Protein AF-A0A846VJ02-F1 (afdb_monomer_lite)

pLDDT: mean 79.22, std 6.2, range [61.31, 88.38]

Structure (mmCIF, N/CA/C/O backbone):
data_AF-A0A846VJ02-F1
#
_entry.id   AF-A0A846VJ02-F1
#
loop_
_atom_site.group_PDB
_atom_site.id
_atom_site.type_symbol
_atom_site.label_atom_id
_atom_site.label_alt_id
_atom_site.label_comp_id
_atom_site.label_asym_id
_atom_site.label_entity_id
_atom_site.label_seq_id
_atom_site.pdbx_PDB_ins_code
_atom_site.Cartn_x
_atom_site.Cartn_y
_atom_site.Cartn_z
_atom_site.occupancy
_atom_site.B_iso_or_equiv
_atom_site.auth_seq_id
_atom_site.auth_comp_id
_atom_site.auth_asym_id
_atom_site.auth_atom_id
_atom_site.pdbx_PDB_model_num
ATOM 1 N N . MET A 1 1 ? -14.671 4.725 29.534 1.00 62.34 1 MET A N 1
ATOM 2 C CA . MET A 1 1 ? -13.826 5.639 28.725 1.00 62.34 1 MET A CA 1
ATOM 3 C C . MET A 1 1 ? -12.817 4.898 27.844 1.00 62.34 1 MET A C 1
ATOM 5 O O . MET A 1 1 ? -12.713 5.271 26.685 1.00 62.34 1 MET A O 1
ATOM 9 N N . ALA A 1 2 ? -12.154 3.836 28.327 1.00 66.12 2 ALA A N 1
ATOM 10 C CA . ALA A 1 2 ? -11.119 3.094 27.585 1.00 66.12 2 ALA A CA 1
ATOM 11 C C . ALA A 1 2 ? -11.532 2.597 26.179 1.00 66.12 2 ALA A C 1
ATOM 13 O O . ALA A 1 2 ? -10.801 2.810 25.221 1.00 66.12 2 ALA A O 1
ATOM 14 N N . PHE A 1 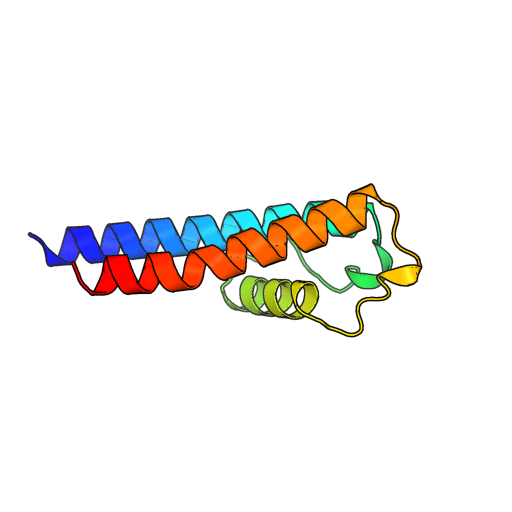3 ? -12.740 2.045 26.012 1.00 72.88 3 PHE A N 1
ATOM 15 C CA . PHE A 1 3 ? -13.210 1.530 24.713 1.00 72.88 3 PHE A CA 1
ATOM 16 C C . PHE A 1 3 ? -13.230 2.583 23.586 1.00 72.88 3 PHE A C 1
ATOM 18 O O . PHE A 1 3 ? -12.860 2.293 22.453 1.00 72.88 3 PHE A O 1
ATOM 25 N N . LYS A 1 4 ? -13.617 3.830 23.895 1.00 81.00 4 LYS A N 1
ATOM 26 C CA . LYS A 1 4 ? -13.650 4.918 22.900 1.00 81.00 4 LYS A CA 1
ATOM 27 C C . LYS A 1 4 ? -12.242 5.314 22.449 1.00 81.00 4 LYS A C 1
ATOM 29 O O . LYS A 1 4 ? -12.055 5.659 21.288 1.00 81.00 4 LYS A O 1
ATOM 34 N N . LEU A 1 5 ? -11.269 5.243 23.359 1.00 81.19 5 LEU A N 1
ATOM 35 C CA . LEU A 1 5 ? -9.868 5.533 23.067 1.00 81.19 5 LEU A CA 1
ATOM 36 C C . LEU A 1 5 ? -9.259 4.451 22.167 1.00 81.19 5 LEU A C 1
ATOM 38 O O . LEU A 1 5 ? -8.648 4.785 21.159 1.00 81.19 5 LEU A O 1
ATOM 42 N N . VAL A 1 6 ? -9.501 3.172 22.471 1.00 80.25 6 VAL A N 1
ATOM 43 C CA . VAL A 1 6 ? -9.050 2.047 21.632 1.00 80.25 6 VAL A CA 1
ATOM 44 C C . VAL A 1 6 ? -9.657 2.138 20.231 1.00 80.25 6 VAL A C 1
ATOM 46 O O . VAL A 1 6 ? -8.931 2.081 19.241 1.00 80.25 6 VAL A O 1
ATOM 49 N N . ALA A 1 7 ? -10.968 2.378 20.127 1.00 81.62 7 ALA A N 1
ATOM 50 C CA . ALA A 1 7 ? -11.638 2.546 18.838 1.00 81.62 7 ALA A CA 1
ATOM 51 C C . ALA A 1 7 ? -11.072 3.728 18.025 1.00 81.62 7 ALA A C 1
ATOM 53 O O . ALA A 1 7 ? -10.910 3.619 16.809 1.00 81.62 7 ALA A O 1
ATOM 54 N N . LEU A 1 8 ? -10.722 4.838 18.685 1.00 85.06 8 LEU A N 1
ATOM 55 C CA . LEU A 1 8 ? -10.086 5.988 18.041 1.00 85.06 8 LEU A CA 1
ATOM 56 C C . LEU A 1 8 ? -8.676 5.655 17.535 1.00 85.06 8 LEU A C 1
ATOM 58 O O . LEU A 1 8 ? -8.346 5.987 16.399 1.00 85.06 8 LEU A O 1
ATOM 62 N N . ILE A 1 9 ? -7.861 4.974 18.344 1.00 82.62 9 ILE A N 1
ATOM 63 C CA . ILE A 1 9 ? -6.509 4.544 17.958 1.00 82.62 9 ILE A CA 1
ATOM 64 C C . ILE A 1 9 ? -6.578 3.597 16.755 1.00 82.62 9 ILE A C 1
ATOM 66 O O . ILE A 1 9 ? -5.837 3.782 15.791 1.00 82.62 9 ILE A O 1
ATOM 70 N N . MET A 1 10 ? -7.515 2.643 16.756 1.00 81.12 10 MET A N 1
ATOM 71 C CA . MET A 1 10 ? -7.747 1.757 15.612 1.00 81.12 10 MET A CA 1
ATOM 72 C C . MET A 1 10 ? -8.167 2.528 14.361 1.00 81.12 10 MET A C 1
ATOM 74 O O . MET A 1 10 ? -7.657 2.255 13.275 1.00 81.12 10 MET A O 1
ATOM 78 N N . ALA A 1 11 ? -9.070 3.501 14.497 1.00 82.81 11 ALA A N 1
ATOM 79 C CA . ALA A 1 11 ? -9.516 4.318 13.375 1.00 82.81 11 ALA A CA 1
ATOM 80 C C . ALA A 1 11 ? -8.361 5.140 12.779 1.00 82.81 11 ALA A C 1
ATOM 82 O O . ALA A 1 11 ? -8.158 5.118 11.566 1.00 82.81 11 ALA A O 1
ATOM 83 N N . ILE A 1 12 ? -7.561 5.807 13.621 1.00 85.19 12 ILE A N 1
ATOM 84 C CA . ILE A 1 12 ? -6.370 6.560 13.193 1.00 85.19 12 ILE A CA 1
ATOM 85 C C . ILE A 1 12 ? -5.368 5.630 12.514 1.00 85.19 12 ILE A C 1
ATOM 87 O O . ILE A 1 12 ? -4.825 5.969 11.462 1.00 85.19 12 ILE A O 1
ATOM 91 N N . TYR A 1 13 ? -5.146 4.448 13.084 1.00 82.62 13 TYR A N 1
ATOM 92 C CA . TYR A 1 13 ? -4.249 3.450 12.524 1.00 82.62 13 TYR A CA 1
ATOM 93 C C . TYR A 1 13 ? -4.712 3.010 11.129 1.00 82.62 13 TYR A C 1
ATOM 95 O O . 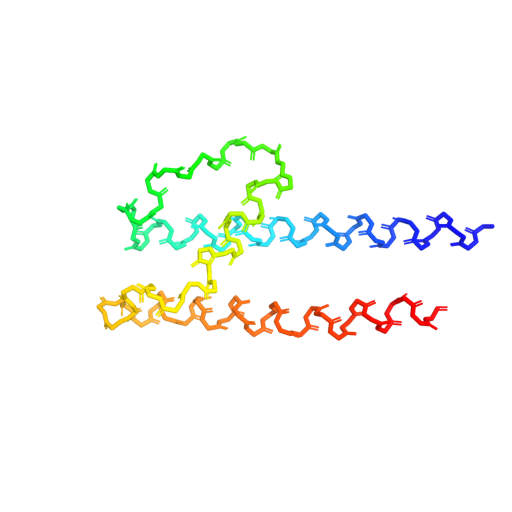TYR A 1 13 ? -3.944 3.123 10.176 1.00 82.62 13 TYR A O 1
ATOM 103 N N . ILE A 1 14 ? -5.976 2.600 10.970 1.00 82.00 14 ILE A N 1
ATOM 104 C CA . ILE A 1 14 ? -6.542 2.172 9.680 1.00 82.00 14 ILE A CA 1
ATOM 105 C C . ILE A 1 14 ? -6.468 3.302 8.644 1.00 82.00 14 ILE A C 1
ATOM 107 O O . ILE A 1 14 ? -6.065 3.066 7.504 1.00 82.00 14 ILE A O 1
ATOM 111 N N . LEU A 1 15 ? -6.812 4.535 9.027 1.00 84.81 15 LEU A N 1
ATOM 112 C CA . LEU A 1 15 ? -6.739 5.694 8.133 1.00 84.81 15 LEU A CA 1
ATOM 113 C C . LEU A 1 15 ? -5.298 6.009 7.716 1.00 84.81 15 LEU A C 1
ATOM 115 O O . LEU A 1 15 ? -5.049 6.298 6.546 1.00 84.81 15 LEU A O 1
ATOM 119 N N . SER A 1 16 ? -4.343 5.894 8.639 1.00 84.00 16 SER A N 1
ATOM 120 C CA . SER A 1 16 ? -2.918 6.085 8.350 1.00 84.00 16 SER A CA 1
ATOM 121 C C . SER A 1 16 ? -2.404 5.020 7.379 1.00 84.00 16 SER A C 1
ATOM 123 O O . SER A 1 16 ? -1.706 5.352 6.421 1.00 84.00 16 SER A O 1
ATOM 125 N N . GLN A 1 17 ? -2.815 3.758 7.559 1.00 82.06 17 GLN A N 1
ATOM 126 C CA . GLN A 1 17 ? -2.512 2.678 6.615 1.00 82.06 17 GLN A CA 1
ATOM 127 C C . GLN A 1 17 ? -3.091 2.951 5.234 1.00 82.06 17 GLN A C 1
ATOM 129 O O . GLN A 1 17 ? -2.397 2.838 4.221 1.00 82.06 17 GLN A O 1
ATOM 134 N N . HIS A 1 18 ? -4.360 3.350 5.183 1.00 83.31 18 HIS A N 1
ATOM 135 C CA . HIS A 1 18 ? -5.044 3.688 3.944 1.00 83.31 18 HIS A CA 1
ATOM 136 C C . HIS A 1 18 ? -4.308 4.805 3.188 1.00 83.31 18 HIS A C 1
ATOM 138 O O . HIS A 1 18 ? -3.949 4.632 2.020 1.00 83.31 18 HIS A O 1
ATOM 144 N N . ALA A 1 19 ? -3.997 5.907 3.877 1.00 84.19 19 ALA A N 1
ATOM 145 C CA . ALA A 1 19 ? -3.284 7.046 3.309 1.00 84.19 19 ALA A CA 1
ATOM 146 C C . ALA A 1 19 ? -1.877 6.670 2.817 1.00 84.19 19 ALA A C 1
ATOM 148 O O . ALA A 1 19 ? -1.505 7.023 1.695 1.00 84.19 19 ALA A O 1
ATOM 149 N N . PHE A 1 20 ? -1.116 5.909 3.610 1.00 86.38 20 PHE A N 1
ATOM 150 C CA . PHE A 1 20 ? 0.221 5.445 3.232 1.00 86.38 20 PHE A CA 1
ATOM 151 C C . PHE A 1 20 ? 0.185 4.570 1.974 1.00 86.38 20 PHE A C 1
ATOM 153 O O . PHE A 1 20 ? 0.968 4.764 1.047 1.00 86.38 20 PHE A O 1
ATOM 160 N N . THR A 1 21 ? -0.773 3.650 1.901 1.00 84.56 21 THR A N 1
ATOM 161 C CA . THR A 1 21 ? -0.938 2.737 0.762 1.00 84.56 21 THR A CA 1
ATOM 162 C C . THR A 1 21 ? -1.226 3.489 -0.528 1.00 84.56 21 THR A C 1
ATOM 164 O O . THR A 1 21 ? -0.598 3.229 -1.555 1.00 84.56 21 THR A O 1
ATOM 167 N N . ILE A 1 22 ? -2.150 4.452 -0.470 1.00 85.38 22 ILE A N 1
ATOM 168 C CA . ILE A 1 22 ? -2.474 5.310 -1.611 1.00 85.38 22 ILE A CA 1
ATOM 169 C C . ILE A 1 22 ? -1.255 6.137 -2.011 1.00 85.38 22 ILE A C 1
ATOM 171 O O . ILE A 1 22 ? -0.959 6.247 -3.199 1.00 85.38 22 ILE A O 1
ATOM 175 N N . PHE A 1 23 ? -0.529 6.700 -1.043 1.00 87.62 23 PHE A N 1
ATOM 176 C CA . PHE A 1 23 ? 0.674 7.481 -1.309 1.00 87.62 23 PHE A CA 1
ATOM 177 C C . PHE A 1 23 ? 1.742 6.660 -2.042 1.00 87.62 23 PHE A C 1
ATOM 179 O O . PHE A 1 23 ? 2.229 7.090 -3.090 1.00 87.62 23 PHE A O 1
ATOM 186 N N . VAL A 1 24 ? 2.076 5.472 -1.529 1.00 86.62 24 VAL A N 1
ATOM 187 C CA . VAL A 1 24 ? 3.061 4.574 -2.146 1.00 86.62 24 VAL A CA 1
ATOM 188 C C . VAL A 1 24 ? 2.611 4.193 -3.550 1.00 86.62 24 VAL A C 1
ATOM 190 O O . VAL A 1 24 ? 3.378 4.359 -4.495 1.00 86.62 24 VAL A O 1
ATOM 193 N N . ALA A 1 25 ? 1.364 3.752 -3.715 1.00 84.75 25 ALA A N 1
ATOM 194 C CA . ALA A 1 25 ? 0.854 3.327 -5.011 1.00 84.75 25 ALA A CA 1
ATOM 195 C C . ALA A 1 25 ? 0.817 4.468 -6.039 1.00 84.75 25 ALA A C 1
ATOM 197 O O . ALA A 1 25 ? 1.244 4.272 -7.172 1.00 84.75 25 ALA A O 1
ATOM 198 N N . ARG A 1 26 ? 0.408 5.684 -5.644 1.00 87.06 26 ARG A N 1
ATOM 199 C CA . ARG A 1 26 ? 0.487 6.883 -6.503 1.00 87.06 26 ARG A CA 1
ATOM 200 C C . ARG A 1 26 ? 1.919 7.231 -6.875 1.00 87.06 26 ARG A C 1
ATOM 202 O O . ARG A 1 26 ? 2.167 7.799 -7.934 1.00 87.06 26 ARG A O 1
ATOM 209 N N . ARG A 1 27 ? 2.878 6.966 -5.988 1.00 88.38 27 ARG A N 1
ATOM 210 C CA . ARG A 1 27 ? 4.285 7.210 -6.294 1.00 88.38 27 ARG A CA 1
ATOM 211 C C . ARG A 1 27 ? 4.834 6.143 -7.234 1.00 88.38 27 ARG A C 1
ATOM 213 O O . ARG A 1 27 ? 5.551 6.493 -8.160 1.00 88.38 27 ARG A O 1
ATOM 220 N N . MET A 1 28 ? 4.446 4.884 -7.054 1.00 84.00 28 MET A N 1
ATOM 221 C CA . MET A 1 28 ? 4.804 3.770 -7.934 1.00 84.00 28 MET A CA 1
ATOM 222 C C . MET A 1 28 ? 4.160 3.876 -9.317 1.00 84.00 28 MET A C 1
ATOM 224 O O . MET A 1 28 ? 4.832 3.593 -10.302 1.00 84.00 28 MET A O 1
ATOM 228 N N . SER A 1 29 ? 2.933 4.392 -9.423 1.00 87.12 29 SER A N 1
ATOM 229 C CA . SER A 1 29 ? 2.276 4.637 -10.714 1.00 87.12 29 SER A CA 1
ATOM 230 C C . SER A 1 29 ? 2.985 5.691 -11.565 1.00 87.12 29 SER A C 1
ATOM 232 O O . SER A 1 29 ? 2.807 5.716 -12.776 1.00 87.12 29 SER A O 1
ATOM 234 N N . ARG A 1 30 ? 3.815 6.556 -10.963 1.00 86.94 30 ARG A N 1
ATOM 235 C CA . ARG A 1 30 ? 4.696 7.462 -11.722 1.00 86.94 30 ARG A CA 1
ATOM 236 C C . ARG A 1 30 ? 5.883 6.735 -12.347 1.00 86.94 30 ARG A C 1
ATOM 238 O O . ARG A 1 30 ? 6.415 7.218 -13.337 1.00 86.94 30 ARG A O 1
ATOM 245 N N . TYR A 1 31 ? 6.312 5.621 -11.756 1.00 83.69 31 TYR A N 1
ATOM 246 C CA . TYR A 1 31 ? 7.409 4.806 -12.274 1.00 83.69 31 TYR A CA 1
ATOM 247 C C . TYR A 1 31 ? 6.915 3.739 -13.263 1.00 83.69 31 TYR A C 1
ATOM 249 O O . TYR A 1 31 ? 7.612 3.471 -14.234 1.00 83.69 31 TYR A O 1
ATOM 257 N N . ASP A 1 32 ? 5.723 3.172 -13.048 1.00 81.31 32 ASP A N 1
ATOM 258 C CA . ASP A 1 32 ? 5.094 2.191 -13.944 1.00 81.31 32 ASP A CA 1
ATOM 259 C C . ASP A 1 32 ? 3.588 2.481 -14.124 1.00 81.31 32 ASP A C 1
ATOM 261 O O . ASP A 1 32 ? 2.739 1.858 -13.486 1.00 81.31 32 ASP A O 1
ATOM 265 N N . PRO A 1 33 ? 3.211 3.451 -14.972 1.00 82.69 33 PRO A N 1
ATOM 266 C CA . PRO A 1 33 ? 1.807 3.812 -15.161 1.00 82.69 33 PRO A CA 1
ATOM 267 C C . PRO A 1 33 ? 0.978 2.683 -15.784 1.00 82.69 33 PRO A C 1
ATOM 269 O O . PRO A 1 33 ? -0.222 2.601 -15.529 1.00 82.69 33 PRO A O 1
ATOM 272 N N . ASN A 1 34 ? 1.599 1.790 -16.559 1.00 84.31 34 ASN A N 1
ATOM 273 C CA . ASN A 1 34 ? 0.902 0.697 -17.234 1.00 84.31 34 ASN A CA 1
ATOM 274 C C . ASN A 1 34 ? 0.411 -0.361 -16.246 1.00 84.31 34 ASN A C 1
ATOM 276 O O . ASN A 1 34 ? -0.709 -0.848 -16.392 1.00 84.31 34 ASN A O 1
ATOM 280 N N . TYR A 1 35 ? 1.211 -0.684 -15.228 1.00 81.12 35 TYR A N 1
ATOM 281 C CA . TYR A 1 35 ? 0.816 -1.630 -14.184 1.00 81.12 35 TYR A CA 1
ATOM 282 C C . TYR A 1 35 ? -0.321 -1.093 -13.297 1.00 81.12 35 TYR A C 1
ATOM 284 O O . TYR A 1 35 ? -1.181 -1.849 -12.849 1.00 81.12 35 TYR A O 1
ATOM 292 N N . PHE A 1 36 ? -0.369 0.225 -13.075 1.00 81.94 36 PHE A N 1
ATOM 293 C CA . PHE A 1 36 ? -1.377 0.876 -12.226 1.00 81.94 36 PHE A CA 1
ATOM 294 C C . PHE A 1 36 ? -2.544 1.512 -13.004 1.00 81.94 36 PHE A C 1
ATOM 296 O O . PHE A 1 36 ? -3.374 2.186 -12.396 1.00 81.94 36 PHE A O 1
ATOM 303 N N . LYS A 1 37 ? -2.651 1.304 -14.323 1.00 80.75 37 LYS A N 1
ATOM 304 C CA . LYS A 1 37 ? -3.658 1.966 -15.178 1.00 80.75 37 LYS A CA 1
ATOM 305 C C . LYS A 1 37 ? -5.113 1.700 -14.762 1.00 80.75 37 LYS A C 1
ATOM 307 O O . LYS A 1 37 ? -5.967 2.560 -14.936 1.00 80.75 37 LYS A O 1
ATOM 312 N N . ASP A 1 38 ? -5.376 0.532 -14.173 1.00 80.12 38 ASP A N 1
ATOM 313 C CA . ASP A 1 38 ? -6.715 0.091 -13.750 1.00 80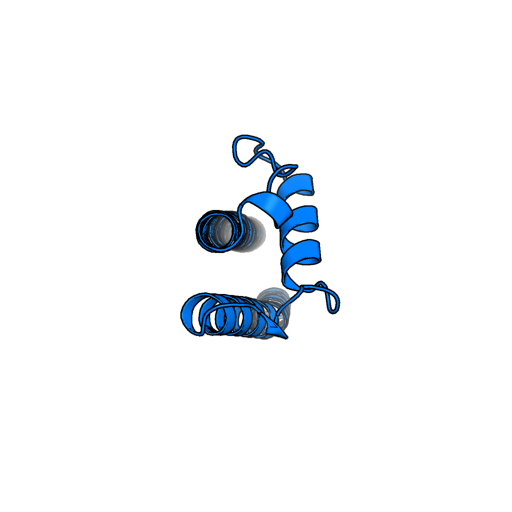.12 38 ASP A CA 1
ATOM 314 C C . ASP A 1 38 ? -7.036 0.473 -12.292 1.00 80.12 38 ASP A C 1
ATOM 316 O O . ASP A 1 38 ? -8.012 -0.009 -11.697 1.00 80.12 38 ASP A O 1
ATOM 320 N N . VAL A 1 39 ? -6.178 1.293 -11.678 1.00 82.38 39 VAL A N 1
ATOM 321 C CA . VAL A 1 39 ? -6.326 1.773 -10.308 1.00 82.38 39 VAL A CA 1
ATOM 322 C C . VAL A 1 39 ? -6.937 3.166 -10.320 1.00 82.38 39 VAL A C 1
ATOM 324 O O . VAL A 1 39 ? -6.275 4.162 -10.604 1.00 82.38 39 VAL A O 1
ATOM 327 N N . ASP A 1 40 ? -8.202 3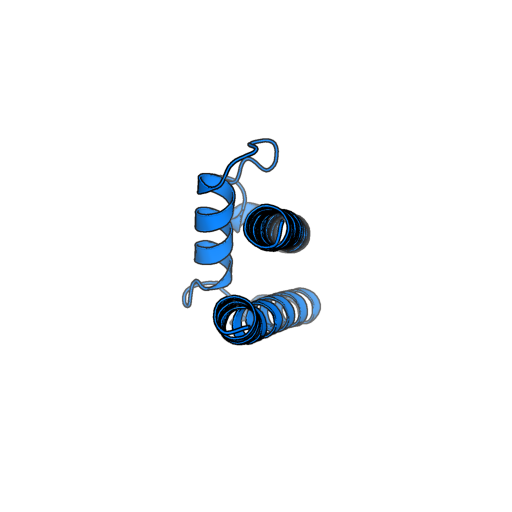.247 -9.923 1.00 82.50 40 ASP A N 1
ATOM 328 C CA . ASP A 1 40 ? -8.844 4.525 -9.654 1.00 82.50 40 ASP A CA 1
ATOM 329 C C . ASP A 1 40 ? -8.436 5.055 -8.269 1.00 82.50 40 ASP A C 1
ATOM 331 O O . ASP A 1 40 ? -9.018 4.711 -7.236 1.00 82.50 40 ASP A O 1
ATOM 335 N N . PHE A 1 41 ? -7.426 5.925 -8.259 1.00 77.75 41 PHE A N 1
ATOM 336 C CA . PHE A 1 41 ? -6.929 6.604 -7.060 1.00 77.75 41 PHE A CA 1
ATOM 337 C C . PHE A 1 41 ? -7.879 7.666 -6.485 1.00 77.75 41 PHE A C 1
ATOM 339 O O . PHE A 1 41 ? -7.537 8.266 -5.458 1.00 77.75 41 PHE A O 1
ATOM 346 N N . SER A 1 42 ? -8.996 7.959 -7.157 1.00 73.25 42 SER A N 1
ATOM 347 C CA . SER A 1 42 ? -10.052 8.839 -6.647 1.00 73.25 42 SER A CA 1
ATOM 348 C C . SER A 1 42 ? -11.096 8.076 -5.824 1.00 73.25 42 SER A C 1
ATOM 350 O O . SER A 1 42 ? -11.800 8.682 -5.017 1.00 73.25 42 SER A O 1
ATOM 352 N N . SER A 1 43 ? -11.139 6.744 -5.947 1.00 71.12 43 SER A N 1
ATOM 353 C CA . SER A 1 43 ? -12.017 5.901 -5.137 1.00 71.12 43 SER A CA 1
ATOM 354 C C . SER A 1 43 ? -11.561 5.864 -3.668 1.00 71.12 43 SER A C 1
ATOM 356 O O . SER A 1 43 ? -10.454 5.446 -3.338 1.00 71.12 43 SER A O 1
ATOM 358 N N . LEU A 1 44 ? -12.416 6.313 -2.746 1.00 64.56 44 LEU A N 1
ATOM 359 C CA . LEU A 1 44 ? -12.189 6.189 -1.303 1.00 64.56 44 LEU A CA 1
ATOM 360 C C . LEU A 1 44 ? -12.815 4.882 -0.818 1.00 64.56 44 LEU A C 1
ATOM 362 O O . LEU A 1 44 ? -14.033 4.713 -0.859 1.00 64.56 44 LEU A O 1
ATOM 366 N N . GLY A 1 45 ? -11.995 3.937 -0.356 1.00 72.94 45 GLY A N 1
ATOM 367 C CA . GLY A 1 45 ? -12.530 2.715 0.233 1.00 72.94 45 GLY A CA 1
ATOM 368 C C . GLY A 1 45 ? -11.512 1.634 0.573 1.00 72.94 45 GLY A C 1
ATOM 369 O O . GLY A 1 45 ? -10.445 1.513 -0.028 1.00 72.94 45 GLY A O 1
ATOM 370 N N . ILE A 1 46 ? -11.910 0.774 1.513 1.00 70.81 46 ILE A N 1
ATOM 371 C CA . ILE A 1 46 ? -11.155 -0.402 1.974 1.00 70.81 46 ILE A CA 1
ATOM 372 C C . ILE A 1 46 ? -10.791 -1.331 0.801 1.00 70.81 46 ILE A C 1
ATOM 374 O O . ILE A 1 46 ? -9.704 -1.905 0.770 1.00 70.81 46 ILE A O 1
ATOM 378 N N . ARG A 1 47 ? -11.663 -1.433 -0.212 1.00 79.00 47 ARG A N 1
ATOM 379 C CA . ARG A 1 47 ? -11.433 -2.256 -1.409 1.00 79.00 47 ARG A CA 1
ATOM 380 C C . ARG A 1 47 ? -10.246 -1.758 -2.247 1.00 79.00 47 ARG A C 1
ATOM 382 O O . ARG A 1 47 ? -9.470 -2.585 -2.720 1.00 79.00 47 ARG A O 1
ATOM 389 N N . LEU A 1 48 ? -10.077 -0.438 -2.388 1.00 81.38 48 LEU A N 1
ATOM 390 C CA . LEU A 1 48 ? -8.907 0.146 -3.051 1.00 81.38 48 LEU A CA 1
ATOM 391 C C . LEU A 1 48 ? -7.639 -0.187 -2.263 1.00 81.38 48 LEU A C 1
ATOM 393 O O . LEU A 1 48 ? -6.671 -0.653 -2.855 1.00 81.38 48 LEU A O 1
ATOM 397 N N . SER A 1 49 ? -7.666 -0.023 -0.936 1.00 78.69 49 SER A N 1
ATOM 398 C CA . SER A 1 49 ? -6.540 -0.406 -0.078 1.00 78.69 49 SER A CA 1
ATOM 399 C C . SER A 1 49 ? -6.139 -1.855 -0.275 1.00 78.69 49 SER A C 1
ATOM 401 O O . SER A 1 49 ? -4.991 -2.096 -0.609 1.00 78.69 49 SER A O 1
ATOM 403 N N . PHE A 1 50 ? -7.069 -2.807 -0.158 1.00 80.56 50 PHE A N 1
ATOM 404 C CA . PHE A 1 50 ? -6.750 -4.223 -0.358 1.00 80.56 50 PHE A CA 1
ATOM 405 C C . PHE A 1 50 ? -6.166 -4.505 -1.740 1.00 80.56 50 PHE A C 1
ATOM 407 O O . PHE A 1 50 ? -5.221 -5.284 -1.857 1.00 80.56 50 PHE A O 1
ATOM 414 N N . ARG A 1 51 ? -6.701 -3.866 -2.787 1.00 82.75 51 ARG A N 1
ATOM 415 C CA . ARG A 1 51 ? -6.179 -4.014 -4.148 1.00 82.75 51 ARG A CA 1
ATOM 416 C C . ARG A 1 51 ? -4.744 -3.503 -4.247 1.00 82.75 51 ARG A C 1
ATOM 418 O O . ARG A 1 51 ? -3.888 -4.218 -4.755 1.00 82.75 51 ARG A O 1
ATOM 425 N N . LEU A 1 52 ? -4.475 -2.313 -3.714 1.00 82.88 52 LEU A N 1
ATOM 426 C CA . LEU A 1 52 ? -3.144 -1.713 -3.700 1.00 82.88 52 LEU A CA 1
ATOM 427 C C . LEU A 1 52 ? -2.159 -2.521 -2.856 1.00 82.88 52 LEU A C 1
ATOM 429 O O . LEU A 1 52 ? -1.055 -2.789 -3.313 1.00 82.88 52 LEU A O 1
ATOM 433 N N . THR A 1 53 ? -2.555 -2.965 -1.664 1.00 82.44 53 THR A N 1
ATOM 434 C CA . THR A 1 53 ? -1.738 -3.848 -0.827 1.00 82.44 53 THR A CA 1
ATOM 435 C C . THR A 1 53 ? -1.410 -5.131 -1.585 1.00 82.44 53 THR A C 1
ATOM 437 O O . THR A 1 53 ? -0.245 -5.498 -1.678 1.00 82.44 53 THR A O 1
ATOM 440 N N . ARG A 1 54 ? -2.396 -5.777 -2.221 1.00 82.56 54 ARG A N 1
ATOM 441 C CA . ARG A 1 54 ? -2.154 -6.977 -3.035 1.00 82.56 54 ARG A CA 1
ATOM 442 C C . ARG A 1 54 ? -1.174 -6.703 -4.175 1.00 82.56 54 ARG A C 1
ATOM 444 O O . ARG A 1 54 ? -0.275 -7.503 -4.381 1.00 82.56 54 ARG A O 1
ATOM 451 N N . MET A 1 55 ? -1.307 -5.565 -4.856 1.00 80.31 55 MET A N 1
ATOM 452 C CA . MET A 1 55 ? -0.374 -5.152 -5.906 1.00 80.31 55 MET A CA 1
ATOM 453 C C . MET A 1 55 ? 1.043 -4.914 -5.370 1.00 80.31 55 MET A C 1
ATOM 455 O O . MET A 1 55 ? 1.987 -5.288 -6.046 1.00 80.31 55 MET A O 1
ATOM 459 N N . LEU A 1 56 ? 1.218 -4.344 -4.170 1.00 80.25 56 LEU A N 1
ATOM 460 C CA . LEU A 1 56 ? 2.533 -4.120 -3.536 1.00 80.25 56 LEU A CA 1
ATOM 461 C C . LEU A 1 56 ? 3.235 -5.426 -3.129 1.00 80.25 56 LEU A C 1
ATOM 463 O O . LEU A 1 56 ? 4.469 -5.534 -3.156 1.00 80.25 56 LEU A O 1
ATOM 467 N N . PHE A 1 57 ? 2.441 -6.416 -2.736 1.00 82.00 57 PHE A N 1
ATOM 468 C CA . PHE A 1 57 ? 2.909 -7.736 -2.328 1.00 82.00 57 PHE A CA 1
ATOM 469 C C . PHE A 1 57 ? 2.898 -8.761 -3.461 1.00 82.00 57 PHE A C 1
ATOM 471 O O . PHE A 1 57 ? 3.245 -9.913 -3.218 1.00 82.00 57 PHE A O 1
ATOM 478 N N . ASP A 1 58 ? 2.555 -8.356 -4.685 1.00 82.31 58 ASP A N 1
ATOM 479 C CA . ASP A 1 58 ? 2.560 -9.253 -5.832 1.00 82.31 58 ASP A CA 1
ATOM 480 C C . ASP A 1 58 ? 4.001 -9.737 -6.107 1.00 82.31 58 ASP A C 1
ATOM 482 O O . ASP A 1 58 ? 4.896 -8.919 -6.364 1.00 82.31 58 ASP A O 1
ATOM 486 N N . PRO A 1 59 ? 4.278 -11.050 -6.012 1.00 72.31 59 PRO A N 1
ATOM 487 C CA . PRO A 1 59 ? 5.595 -11.591 -6.323 1.00 72.31 59 PRO A CA 1
ATOM 488 C C . PRO A 1 59 ? 5.911 -11.533 -7.824 1.00 72.31 59 PRO A C 1
ATOM 490 O O . PRO A 1 59 ? 7.069 -11.699 -8.193 1.00 72.31 59 PRO A O 1
ATOM 493 N N . HIS A 1 60 ? 4.912 -11.313 -8.683 1.00 73.19 60 HIS A N 1
ATOM 494 C CA . HIS A 1 60 ? 5.046 -11.209 -10.139 1.00 73.19 60 HIS A CA 1
ATOM 495 C C . HIS A 1 60 ? 5.126 -9.761 -10.627 1.00 73.19 60 HIS A C 1
ATOM 497 O O . HIS A 1 60 ? 5.130 -9.517 -11.834 1.00 73.19 60 HIS A O 1
ATOM 503 N N . LEU A 1 61 ? 5.232 -8.791 -9.709 1.00 71.94 61 LEU A N 1
ATOM 504 C CA . LEU A 1 61 ? 5.691 -7.451 -10.061 1.00 71.94 61 LEU A CA 1
ATOM 505 C C . LEU A 1 61 ? 6.981 -7.587 -10.891 1.00 71.94 61 LEU A C 1
ATOM 507 O O . LEU A 1 61 ? 7.898 -8.265 -10.417 1.00 71.94 61 LEU A O 1
ATOM 511 N N . PRO A 1 62 ? 7.088 -6.954 -12.078 1.00 66.50 62 PRO A N 1
ATOM 512 C CA . PRO A 1 62 ? 8.269 -7.009 -12.945 1.00 66.50 62 PRO A CA 1
ATOM 513 C C . PRO A 1 62 ? 9.429 -6.192 -12.352 1.00 66.50 62 PRO A C 1
ATOM 515 O O . PRO A 1 62 ? 9.970 -5.265 -12.954 1.00 66.50 62 PRO A O 1
ATOM 518 N N . ALA A 1 63 ? 9.813 -6.552 -11.128 1.00 66.50 63 ALA A N 1
ATOM 519 C CA . ALA A 1 63 ? 10.770 -5.864 -10.290 1.00 66.50 63 ALA A CA 1
ATOM 520 C C . ALA A 1 63 ? 12.155 -5.839 -10.924 1.00 66.50 63 ALA A C 1
ATOM 522 O O . ALA A 1 63 ? 12.896 -4.897 -10.680 1.00 66.50 63 ALA A O 1
ATOM 523 N N . GLU A 1 64 ? 12.501 -6.819 -11.759 1.00 68.12 64 GLU A N 1
ATOM 524 C CA . GLU A 1 64 ? 13.794 -6.889 -12.443 1.00 68.12 64 GLU A CA 1
ATOM 525 C C . GLU A 1 64 ? 14.069 -5.633 -13.281 1.00 68.12 64 GLU A C 1
ATOM 527 O O . GLU A 1 64 ? 15.138 -5.032 -13.134 1.00 68.12 64 GLU A O 1
ATOM 532 N N . ASN A 1 65 ? 13.059 -5.158 -14.021 1.00 73.44 65 ASN A N 1
ATOM 533 C CA . ASN A 1 65 ? 13.151 -4.016 -14.937 1.00 73.44 65 ASN A CA 1
ATOM 534 C C . ASN A 1 65 ? 12.932 -2.654 -14.260 1.00 73.44 65 ASN A C 1
ATOM 536 O O . ASN A 1 65 ? 13.026 -1.609 -14.904 1.00 73.44 65 ASN A O 1
ATOM 540 N N . TYR A 1 66 ? 12.632 -2.634 -12.961 1.00 79.38 66 TYR 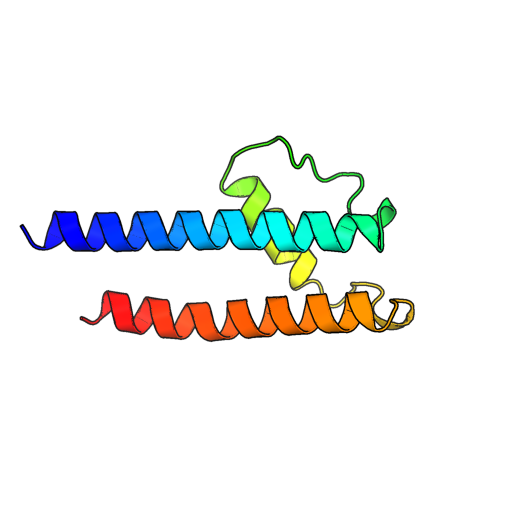A N 1
ATOM 541 C CA . TYR A 1 66 ? 12.373 -1.392 -12.244 1.00 79.38 66 TYR A CA 1
ATOM 542 C C . TYR A 1 66 ? 13.650 -0.627 -11.908 1.00 79.38 66 TYR A C 1
ATOM 544 O O . TYR A 1 66 ? 14.670 -1.194 -11.499 1.00 79.38 66 TYR A O 1
ATOM 552 N N . SER A 1 67 ? 13.558 0.701 -12.026 1.00 79.50 67 SER A N 1
ATOM 553 C CA . SER A 1 67 ? 14.605 1.618 -11.578 1.00 79.50 67 SER A CA 1
ATOM 554 C C . SER A 1 67 ? 14.919 1.398 -10.093 1.00 79.50 67 SER A C 1
ATOM 556 O O . SER A 1 67 ? 14.050 1.009 -9.304 1.00 79.50 67 SER A O 1
ATOM 558 N N . ALA A 1 68 ? 16.157 1.687 -9.682 1.00 80.62 68 ALA A N 1
ATOM 559 C CA . ALA A 1 68 ? 16.578 1.565 -8.283 1.00 80.62 68 ALA A CA 1
ATOM 560 C C . ALA A 1 68 ? 15.649 2.336 -7.320 1.00 80.62 68 ALA A C 1
ATOM 562 O O . ALA A 1 68 ? 15.347 1.854 -6.229 1.00 80.62 68 ALA A O 1
ATOM 563 N N . GLY A 1 69 ? 15.122 3.487 -7.759 1.00 80.94 69 GLY A N 1
ATOM 564 C CA . GLY A 1 69 ? 14.156 4.280 -6.995 1.00 80.94 69 GLY A CA 1
ATOM 565 C C . GLY A 1 69 ? 12.837 3.547 -6.738 1.00 80.94 69 GLY A C 1
ATOM 566 O O . GLY A 1 69 ? 12.339 3.568 -5.614 1.00 80.94 69 GLY A O 1
ATOM 567 N N . MET A 1 70 ? 12.294 2.847 -7.738 1.00 82.81 70 MET A N 1
ATOM 568 C CA . MET A 1 70 ? 11.064 2.069 -7.574 1.00 82.81 70 MET A CA 1
ATOM 569 C C . MET A 1 70 ? 11.294 0.822 -6.714 1.00 82.81 70 MET A C 1
ATOM 571 O O . MET A 1 70 ? 10.480 0.546 -5.836 1.00 82.81 70 MET A O 1
ATOM 575 N N . LYS A 1 71 ? 12.429 0.126 -6.884 1.00 82.44 71 LYS A N 1
ATOM 576 C CA . LYS A 1 71 ? 12.831 -1.008 -6.028 1.00 82.44 71 LYS A CA 1
ATOM 577 C C . LYS A 1 71 ? 12.926 -0.603 -4.554 1.00 82.44 71 LYS A C 1
ATOM 579 O O . LYS A 1 71 ? 12.381 -1.293 -3.695 1.00 82.44 71 LYS A O 1
ATOM 584 N N . GLY A 1 72 ? 13.554 0.539 -4.266 1.00 82.81 72 GLY A N 1
ATOM 585 C CA . GLY A 1 72 ? 13.655 1.080 -2.908 1.00 82.81 72 GLY A CA 1
ATOM 586 C C . GLY A 1 72 ? 12.295 1.427 -2.300 1.00 82.81 72 GLY A C 1
ATOM 587 O O . GLY A 1 72 ? 12.037 1.106 -1.144 1.00 82.81 72 GLY A O 1
ATOM 588 N N . LEU A 1 73 ? 11.392 2.012 -3.092 1.00 84.44 73 LEU A N 1
ATOM 589 C CA . LEU A 1 73 ? 10.024 2.330 -2.665 1.00 84.44 73 LEU A CA 1
ATOM 590 C C . LEU A 1 73 ? 9.217 1.074 -2.325 1.00 84.44 73 LEU A C 1
ATOM 592 O O . LEU A 1 73 ? 8.516 1.038 -1.316 1.00 84.44 73 LEU A O 1
ATOM 596 N N . LEU A 1 74 ? 9.353 0.040 -3.153 1.00 84.44 74 LEU A N 1
ATOM 597 C CA . LEU A 1 74 ? 8.685 -1.247 -2.998 1.00 84.44 74 LEU A CA 1
ATOM 598 C C . LEU A 1 74 ? 9.181 -1.974 -1.739 1.00 84.44 74 LEU A C 1
ATOM 600 O O . LEU A 1 74 ? 8.379 -2.455 -0.940 1.00 84.44 74 LEU A O 1
ATOM 604 N N . LEU A 1 75 ? 10.499 -1.982 -1.518 1.00 83.81 75 LEU A N 1
ATOM 605 C CA . LEU A 1 75 ? 11.113 -2.532 -0.311 1.00 83.81 75 LEU A CA 1
ATOM 606 C C . LEU A 1 75 ? 10.675 -1.770 0.946 1.00 83.81 75 LEU A C 1
ATOM 608 O O . LEU A 1 75 ? 10.239 -2.392 1.911 1.00 83.81 75 LEU A O 1
ATOM 612 N N . ALA A 1 76 ? 10.735 -0.435 0.924 1.00 83.62 76 ALA A N 1
ATOM 613 C CA . ALA A 1 76 ? 10.319 0.399 2.048 1.00 83.62 76 ALA A CA 1
ATOM 614 C C . ALA A 1 76 ? 8.843 0.173 2.399 1.00 83.62 76 ALA A C 1
ATOM 616 O O . ALA A 1 76 ? 8.510 -0.014 3.567 1.00 83.62 76 ALA A O 1
ATOM 617 N N . ALA A 1 77 ? 7.965 0.112 1.395 1.00 83.50 77 ALA A N 1
ATOM 618 C CA . ALA A 1 77 ? 6.553 -0.180 1.602 1.00 83.50 77 ALA A CA 1
ATOM 619 C C . ALA A 1 77 ? 6.343 -1.554 2.252 1.00 83.50 77 ALA A C 1
ATOM 621 O O . ALA A 1 77 ? 5.605 -1.655 3.230 1.00 83.50 77 ALA A O 1
ATOM 622 N N . ARG A 1 78 ? 7.032 -2.596 1.767 1.00 84.50 78 ARG A N 1
ATOM 623 C CA . ARG A 1 78 ? 6.955 -3.953 2.333 1.00 84.50 78 ARG A CA 1
ATOM 624 C C . ARG A 1 78 ? 7.457 -4.013 3.777 1.00 84.50 78 ARG A C 1
ATOM 626 O O . ARG A 1 78 ? 6.797 -4.630 4.605 1.00 84.50 78 ARG A O 1
ATOM 633 N N . ILE A 1 79 ? 8.574 -3.351 4.091 1.00 83.31 79 ILE A N 1
ATOM 634 C CA . ILE A 1 79 ? 9.131 -3.287 5.455 1.00 83.31 79 ILE A CA 1
ATOM 635 C C . ILE A 1 79 ? 8.161 -2.586 6.403 1.00 83.31 79 ILE A C 1
ATOM 637 O O . ILE A 1 79 ? 7.878 -3.100 7.484 1.00 83.31 79 ILE A O 1
ATOM 641 N N . VAL A 1 80 ? 7.626 -1.435 5.990 1.00 83.06 80 VAL A N 1
ATOM 642 C CA . VAL A 1 80 ? 6.654 -0.680 6.785 1.00 83.06 80 VAL A CA 1
ATOM 643 C C . VAL A 1 80 ? 5.450 -1.573 7.081 1.00 83.06 80 VAL A C 1
ATOM 645 O O . VAL A 1 80 ? 5.120 -1.775 8.248 1.00 83.06 80 VAL A O 1
ATOM 648 N N . TYR A 1 81 ? 4.870 -2.214 6.063 1.00 79.31 81 TYR A N 1
ATOM 649 C CA . TYR A 1 81 ? 3.758 -3.152 6.234 1.00 79.31 81 TYR A CA 1
ATOM 650 C C . TYR A 1 81 ? 4.085 -4.365 7.122 1.00 79.31 81 TYR A C 1
ATOM 652 O O . TYR A 1 81 ? 3.236 -4.797 7.901 1.00 79.31 81 TYR A O 1
ATOM 660 N N . ALA A 1 82 ? 5.303 -4.901 7.044 1.00 78.06 82 ALA A N 1
ATOM 661 C CA . ALA A 1 82 ? 5.739 -5.999 7.902 1.00 78.06 82 ALA A CA 1
ATOM 662 C C . ALA A 1 82 ? 5.863 -5.571 9.375 1.00 78.06 82 ALA A C 1
ATOM 664 O O . ALA A 1 82 ? 5.497 -6.341 10.256 1.00 78.06 82 ALA A O 1
ATOM 665 N N . GLY A 1 83 ? 6.318 -4.343 9.653 1.00 76.19 83 GLY A N 1
ATOM 666 C CA . GLY A 1 83 ? 6.389 -3.787 11.014 1.00 76.19 83 GLY A CA 1
ATOM 667 C C . GLY A 1 83 ? 5.029 -3.369 11.588 1.00 76.19 83 GLY A C 1
ATOM 668 O O . GLY A 1 83 ? 4.832 -3.338 12.800 1.00 76.19 83 GLY A O 1
ATOM 669 N N . ILE A 1 84 ? 4.066 -3.102 10.712 1.00 75.62 84 ILE A N 1
ATOM 670 C CA . ILE A 1 84 ? 2.704 -2.667 11.033 1.00 75.62 84 ILE A CA 1
ATOM 671 C C . ILE A 1 84 ? 1.870 -3.772 11.695 1.00 75.62 84 ILE A C 1
ATOM 673 O O . ILE A 1 84 ? 1.081 -3.464 12.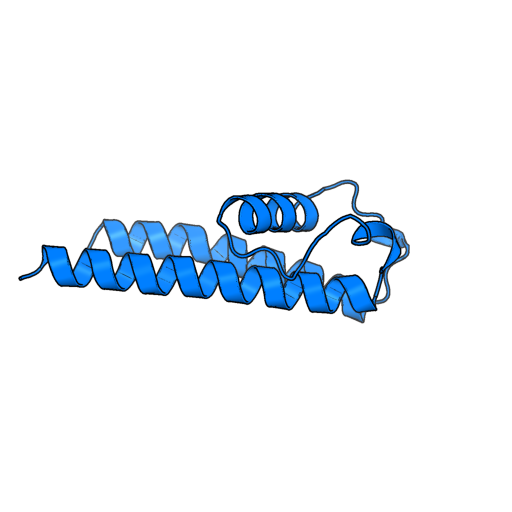589 1.00 75.62 84 ILE A O 1
ATOM 677 N N . ILE A 1 85 ? 2.059 -5.039 11.305 1.00 69.94 85 ILE A N 1
ATOM 678 C CA . ILE A 1 85 ? 1.321 -6.186 11.863 1.00 69.94 85 ILE A CA 1
ATOM 679 C C . ILE A 1 85 ? 1.697 -6.443 13.340 1.00 69.94 85 ILE A C 1
ATOM 681 O O . ILE A 1 85 ? 0.787 -6.480 14.168 1.00 69.94 85 ILE A O 1
ATOM 685 N N . PRO A 1 86 ? 2.988 -6.541 13.729 1.00 71.44 86 PRO A N 1
ATOM 686 C CA . PRO A 1 86 ? 3.386 -6.642 15.134 1.00 71.44 86 PRO A CA 1
ATOM 687 C C . PRO A 1 86 ? 2.895 -5.463 15.976 1.00 71.44 86 PRO A C 1
ATOM 689 O O . PRO A 1 86 ? 2.400 -5.664 17.081 1.00 71.44 86 PRO A O 1
ATOM 692 N N . LEU A 1 87 ? 2.981 -4.237 15.444 1.00 73.56 87 LEU A N 1
ATOM 693 C CA . LEU A 1 87 ? 2.557 -3.033 16.162 1.00 73.56 87 LEU A CA 1
ATOM 694 C C . LEU A 1 87 ? 1.053 -3.055 16.475 1.00 73.56 87 LEU A C 1
ATOM 696 O O . LEU A 1 87 ? 0.635 -2.655 17.558 1.00 73.56 87 LEU A O 1
ATOM 700 N N . PHE A 1 88 ? 0.244 -3.557 15.540 1.00 71.62 88 PHE A N 1
ATOM 701 C CA . PHE A 1 88 ? -1.191 -3.742 15.743 1.00 71.62 88 PHE A CA 1
ATOM 702 C C . PHE A 1 88 ? -1.495 -4.781 16.818 1.00 71.62 88 PHE A C 1
ATOM 704 O O . PHE A 1 88 ? -2.346 -4.540 17.666 1.00 71.62 88 PHE A O 1
ATOM 711 N N . VAL A 1 89 ? -0.784 -5.913 16.813 1.00 73.19 89 VAL A N 1
ATOM 712 C CA . VAL A 1 89 ? -0.947 -6.953 17.839 1.00 73.19 89 VAL A CA 1
ATOM 713 C C . VAL A 1 89 ? -0.622 -6.394 19.223 1.00 73.19 89 VAL A C 1
ATOM 715 O O . VAL A 1 89 ? -1.423 -6.564 20.135 1.00 73.19 89 VAL A O 1
ATOM 718 N N . VAL A 1 90 ? 0.485 -5.653 19.358 1.00 74.25 90 VAL A N 1
ATOM 719 C CA . VAL A 1 90 ? 0.862 -4.990 20.618 1.00 74.25 90 VAL A CA 1
ATOM 720 C C . VAL A 1 90 ? -0.230 -4.022 21.083 1.00 74.25 90 VAL A C 1
ATOM 722 O O . VAL A 1 90 ? -0.629 -4.063 22.244 1.00 74.25 90 VAL A O 1
ATOM 725 N N . LEU A 1 91 ? -0.768 -3.200 20.178 1.00 71.50 91 LEU A N 1
ATOM 726 C CA . LEU A 1 91 ? -1.863 -2.268 20.476 1.00 71.50 91 LEU A CA 1
ATOM 727 C C . LEU A 1 91 ? -3.185 -2.955 20.854 1.00 71.50 91 LEU A C 1
ATOM 729 O O . LEU A 1 91 ? -4.004 -2.331 21.514 1.00 71.50 91 LEU A O 1
ATOM 733 N N . MET A 1 92 ? -3.418 -4.198 20.422 1.00 67.81 92 MET A N 1
ATOM 734 C CA . MET A 1 92 ? -4.594 -4.988 20.816 1.00 67.81 92 MET A CA 1
ATOM 735 C C . MET A 1 92 ? -4.417 -5.673 22.178 1.00 67.81 92 MET A C 1
ATOM 737 O O . MET A 1 92 ? -5.407 -6.036 22.808 1.00 67.81 92 MET A O 1
ATOM 741 N N . THR A 1 93 ? -3.173 -5.895 22.610 1.00 71.38 93 THR A N 1
ATOM 742 C CA . THR A 1 93 ? -2.851 -6.555 23.888 1.00 71.38 93 THR A CA 1
ATOM 743 C C . THR A 1 93 ? -2.716 -5.610 25.082 1.00 71.38 93 THR A C 1
ATOM 745 O O . THR A 1 93 ? -2.699 -6.094 26.212 1.00 71.38 93 THR A O 1
ATOM 748 N N . ILE A 1 94 ? -2.594 -4.300 24.847 1.00 61.31 94 ILE A N 1
ATOM 749 C CA . ILE A 1 94 ? -2.514 -3.247 25.877 1.00 61.31 94 ILE A CA 1
ATOM 750 C C . ILE A 1 94 ? -3.902 -2.637 26.080 1.00 61.31 94 ILE A C 1
ATOM 752 O O . ILE A 1 94 ? -4.286 -2.432 27.253 1.00 61.31 94 ILE A O 1
#

Radius of gyration: 15.1 Å; chains: 1; bounding box: 30×20×46 Å

Secondary structure (DSSP, 8-state):
-HHHHHHHHHHHHHHHHHHHHHHHHHHHTTT-TTTTTT--TT--SHHHHHHHHHHHT-TTS-GGGS-HHHHHHHHHHHHHHHHHHHHHHHHHH-

Foldseek 3Di:
DVVVVLVVVVVVLVVVLQVVLLVLLVVLCVQPVPLCVPQDSVDDDPVSSVVSVCVLPPPPPPLVPGDPVNVVSSVVNVVVVVVSVVVVVVSVVD

Sequence (94 aa):
MAFKLVALIMAIYILSQHAFTIFVARRMSRYDPNYFKDVDFSSLGIRLSFRLTRMLFDPHLPAENYSAGMKGLLLAARIVYAGIIPLFVVLMTI